Protein AF-A0A955MD97-F1 (afdb_monomer)

Secondary structure (DSSP, 8-state):
---TT-----TTT--GGGTHHHHHHHHHHHHSPP--S----GGG-

Mean predicted aligned error: 3.9 Å

Solvent-accessible surface area (backbone atoms only — not comparable to full-atom values): 3262 Å² total; per-residue (Å²): 133,81,70,93,77,73,83,80,65,56,84,86,68,45,53,79,98,50,50,70,49,60,59,52,47,60,60,46,62,76,74,52,83,88,82,92,72,92,74,84,60,72,90,81,102

Radius of gyration: 12.7 Å; Cα contacts (8 Å, |Δi|>4): 5; chains: 1; bounding box: 26×20×27 Å

Foldseek 3Di:
DDDPPPPDDDLVGQDPVCNVVVVVCVVVVVPDDDDDDDDDDPVVD

Structure (mmCIF, N/CA/C/O backbone):
data_AF-A0A955MD97-F1
#
_entry.id   AF-A0A955MD97-F1
#
loop_
_atom_site.group_PDB
_atom_site.id
_atom_site.type_symbol
_atom_site.label_atom_id
_atom_site.label_alt_id
_atom_site.label_comp_id
_atom_site.label_asym_id
_atom_site.label_entity_id
_atom_site.label_seq_id
_atom_site.pdbx_PDB_ins_code
_atom_site.Cartn_x
_atom_site.Cartn_y
_atom_site.Cartn_z
_atom_site.occupancy
_atom_site.B_iso_or_equiv
_atom_site.aut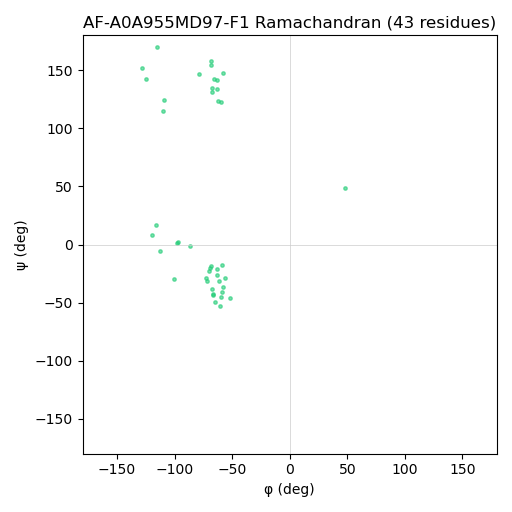h_seq_id
_atom_site.auth_comp_id
_atom_site.auth_asym_id
_atom_site.auth_atom_id
_atom_site.pdbx_PDB_model_num
ATOM 1 N N . PRO A 1 1 ? 16.595 -0.417 1.104 1.00 70.88 1 PRO A N 1
ATOM 2 C CA . PRO A 1 1 ? 16.633 1.035 1.393 1.00 70.88 1 PRO A CA 1
ATOM 3 C C . PRO A 1 1 ? 15.226 1.460 1.797 1.00 70.88 1 PRO A C 1
ATOM 5 O O . PRO A 1 1 ? 14.272 0.958 1.211 1.00 70.88 1 PRO A O 1
ATOM 8 N N . GLU A 1 2 ? 15.116 2.304 2.814 1.00 74.00 2 GLU A N 1
ATOM 9 C CA . GLU A 1 2 ? 13.826 2.778 3.319 1.00 74.00 2 GLU A CA 1
ATOM 10 C C . GLU A 1 2 ? 13.117 3.690 2.308 1.00 74.00 2 GLU A C 1
ATOM 12 O O . GLU A 1 2 ? 13.751 4.265 1.417 1.00 74.00 2 GLU A O 1
ATOM 17 N N . CYS A 1 3 ? 11.794 3.815 2.437 1.00 82.38 3 CYS A N 1
ATOM 18 C CA . CYS A 1 3 ? 11.003 4.728 1.614 1.00 82.38 3 CYS A CA 1
ATOM 19 C C . CYS A 1 3 ? 11.449 6.186 1.861 1.00 82.38 3 CYS A C 1
ATOM 21 O O . CYS A 1 3 ? 11.372 6.649 3.000 1.00 82.38 3 CYS A O 1
ATOM 23 N N . PRO A 1 4 ? 11.857 6.947 0.827 1.00 87.25 4 PRO A N 1
ATOM 24 C CA . PRO A 1 4 ? 12.377 8.305 1.007 1.00 87.25 4 PRO A CA 1
ATOM 25 C C . PRO A 1 4 ? 11.318 9.324 1.459 1.00 87.25 4 PRO A C 1
ATOM 27 O O . PRO A 1 4 ? 11.676 10.367 1.993 1.00 87.25 4 PRO A O 1
ATOM 30 N N . VAL A 1 5 ? 10.027 9.034 1.255 1.00 87.25 5 VAL A N 1
ATOM 31 C CA . VAL A 1 5 ? 8.908 9.959 1.525 1.00 87.25 5 VAL A CA 1
ATOM 32 C C . VAL A 1 5 ? 7.948 9.465 2.613 1.00 87.25 5 VAL A C 1
ATOM 34 O O . VAL A 1 5 ? 6.837 9.969 2.711 1.00 87.25 5 VAL A O 1
ATOM 37 N N . GLN A 1 6 ? 8.357 8.482 3.426 1.00 89.38 6 GLN A N 1
ATOM 38 C CA . GLN A 1 6 ? 7.538 7.913 4.511 1.00 89.38 6 GLN A CA 1
ATOM 39 C C . GLN A 1 6 ? 6.097 7.559 4.082 1.00 89.38 6 GLN A C 1
ATOM 41 O O . GLN A 1 6 ? 5.141 7.923 4.748 1.00 89.38 6 GLN A O 1
ATOM 46 N N . ALA A 1 7 ? 5.924 6.851 2.961 1.00 93.69 7 ALA A N 1
ATOM 47 C CA . ALA A 1 7 ? 4.599 6.486 2.434 1.00 93.69 7 ALA A CA 1
ATOM 48 C C . ALA A 1 7 ? 4.141 5.056 2.792 1.00 93.69 7 ALA A C 1
ATOM 50 O O . ALA A 1 7 ? 3.080 4.620 2.352 1.00 93.69 7 ALA A O 1
ATOM 51 N N . ILE A 1 8 ? 4.946 4.306 3.549 1.00 94.69 8 ILE A N 1
ATOM 52 C CA . ILE A 1 8 ? 4.650 2.927 3.956 1.00 94.69 8 ILE A CA 1
ATOM 53 C C . ILE A 1 8 ? 4.341 2.931 5.450 1.00 94.69 8 ILE A C 1
ATOM 55 O O . ILE A 1 8 ? 5.162 3.380 6.248 1.00 94.69 8 ILE A O 1
ATOM 59 N N . TYR A 1 9 ? 3.169 2.410 5.805 1.00 95.31 9 TYR A N 1
ATOM 60 C CA . TYR A 1 9 ? 2.652 2.356 7.168 1.00 95.31 9 TYR A CA 1
ATOM 61 C C . TYR A 1 9 ? 2.210 0.935 7.505 1.00 95.31 9 TYR A C 1
ATOM 63 O O . TYR A 1 9 ? 1.792 0.185 6.618 1.00 95.31 9 TYR A O 1
ATOM 71 N N . THR A 1 10 ? 2.265 0.580 8.788 1.00 96.00 10 THR A N 1
ATOM 72 C CA . THR A 1 10 ? 1.470 -0.546 9.288 1.00 96.00 10 THR A CA 1
ATOM 73 C C . THR A 1 10 ? -0.009 -0.151 9.237 1.00 96.00 10 THR A C 1
ATOM 75 O O . THR A 1 10 ? -0.337 1.035 9.265 1.00 96.00 10 THR A O 1
ATOM 78 N N . GLU A 1 11 ? -0.917 -1.121 9.142 1.00 94.81 11 GLU A N 1
ATOM 79 C CA . GLU A 1 11 ? -2.354 -0.842 9.005 1.00 94.81 11 GLU A C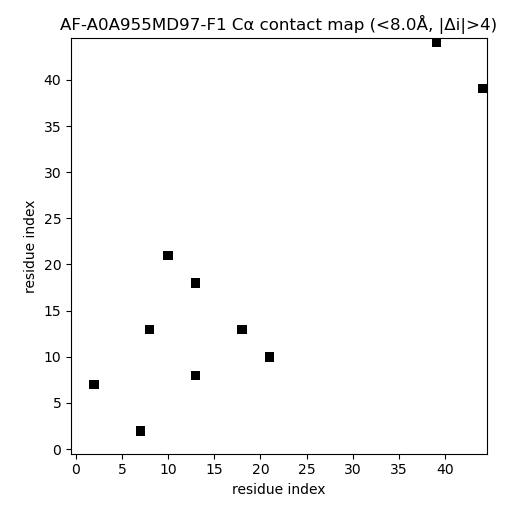A 1
ATOM 80 C C . GLU A 1 11 ? -2.919 -0.006 10.172 1.00 94.81 11 GLU A C 1
ATOM 82 O O . GLU A 1 11 ? -3.743 0.898 9.976 1.00 94.81 11 GLU A O 1
ATOM 87 N N . GLU A 1 12 ? -2.418 -0.259 11.381 1.00 96.25 12 GLU A N 1
ATOM 88 C CA . GLU A 1 12 ? -2.795 0.459 12.600 1.00 96.25 12 GLU A CA 1
ATOM 89 C C . GLU A 1 12 ? -2.317 1.920 12.561 1.00 96.25 12 GLU A C 1
ATOM 91 O O . GLU A 1 12 ? -3.079 2.829 12.905 1.00 96.25 12 GLU A O 1
ATOM 96 N N . ASP A 1 13 ? -1.116 2.155 12.023 1.00 96.81 13 ASP A N 1
ATOM 97 C CA . ASP A 1 13 ? -0.449 3.462 11.999 1.00 96.81 13 ASP A CA 1
ATOM 98 C C . ASP A 1 13 ? -0.832 4.346 10.799 1.00 96.81 13 ASP A C 1
ATOM 100 O O . ASP A 1 13 ? -0.342 5.474 10.689 1.00 96.81 13 ASP A O 1
ATOM 104 N N . VAL A 1 14 ? -1.696 3.879 9.884 1.00 96.88 14 VAL A N 1
ATOM 105 C CA . VAL A 1 14 ? -2.137 4.698 8.739 1.00 96.88 14 VAL A CA 1
ATOM 106 C C . VAL A 1 14 ? -2.830 5.969 9.256 1.00 96.88 14 VAL A C 1
ATOM 108 O O . VAL A 1 14 ? -3.835 5.847 9.967 1.00 96.88 14 VAL A O 1
ATOM 111 N N . PRO A 1 15 ? -2.364 7.178 8.885 1.00 97.50 15 PRO A N 1
ATOM 112 C CA . PRO A 1 15 ? -2.994 8.433 9.291 1.00 97.50 15 PRO A CA 1
ATOM 113 C C . PRO A 1 15 ? -4.459 8.526 8.856 1.00 97.50 15 PRO A C 1
ATOM 115 O O . PRO A 1 15 ? -4.813 8.065 7.774 1.00 97.50 15 PRO A O 1
ATOM 118 N N . GLU A 1 16 ? -5.295 9.201 9.652 1.00 97.31 16 GLU A N 1
ATOM 119 C CA . GLU A 1 16 ? -6.749 9.303 9.418 1.00 97.31 16 GLU A CA 1
ATOM 120 C C . GLU A 1 16 ? -7.097 9.770 7.995 1.00 97.31 16 GLU A C 1
ATOM 122 O O . GLU A 1 16 ? -7.884 9.148 7.286 1.00 97.31 16 GLU A O 1
ATOM 127 N N . GLN A 1 17 ? -6.411 10.815 7.526 1.00 97.12 17 GLN A N 1
ATOM 128 C CA . GLN A 1 17 ? -6.558 11.370 6.175 1.00 97.12 17 GLN A CA 1
ATOM 129 C C . GLN A 1 17 ? -6.274 10.371 5.037 1.00 97.12 17 GLN A C 1
ATOM 131 O O . GLN A 1 17 ? -6.667 10.619 3.898 1.00 97.12 17 GLN A O 1
ATOM 136 N N . TRP A 1 18 ? -5.595 9.258 5.326 1.00 97.69 18 TRP A N 1
ATOM 137 C CA . TRP A 1 18 ? -5.198 8.232 4.362 1.00 97.69 18 TRP A CA 1
ATOM 138 C C . TRP A 1 18 ? -5.790 6.851 4.664 1.00 97.69 18 TRP A C 1
ATOM 140 O O . TRP A 1 18 ? -5.446 5.893 3.976 1.00 97.69 18 TRP A O 1
ATOM 150 N N . LYS A 1 19 ? -6.718 6.712 5.621 1.00 97.12 19 LYS A N 1
ATOM 151 C CA . LYS A 1 19 ? -7.345 5.412 5.940 1.00 97.12 19 LYS A CA 1
ATOM 152 C C . LYS A 1 19 ? -8.013 4.740 4.734 1.00 97.12 19 L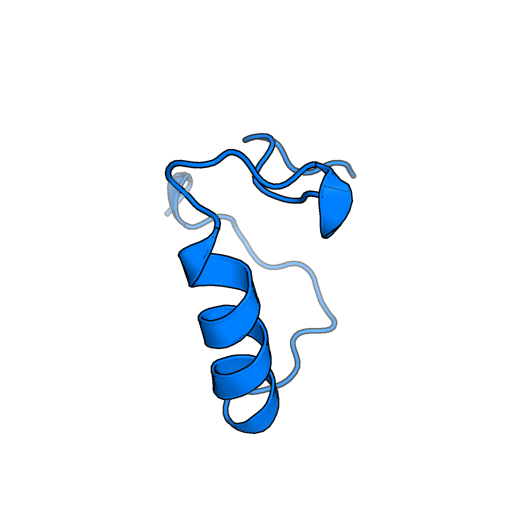YS A C 1
ATOM 154 O O . LYS A 1 19 ? -8.040 3.516 4.650 1.00 97.12 19 LYS A O 1
ATOM 159 N N . SER A 1 20 ? -8.490 5.518 3.760 1.00 97.75 20 SER A N 1
ATOM 160 C CA . SER A 1 20 ? -9.070 4.987 2.518 1.00 97.75 20 SER A CA 1
ATOM 161 C C . SER A 1 20 ? -8.076 4.201 1.651 1.00 97.75 20 SER A C 1
ATOM 163 O O . SER A 1 20 ? -8.499 3.365 0.849 1.00 97.75 20 SER A O 1
ATOM 165 N N . TYR A 1 21 ? -6.765 4.413 1.820 1.00 97.94 21 TYR A N 1
ATOM 166 C CA . TYR A 1 21 ? -5.740 3.699 1.060 1.00 97.94 21 TYR A CA 1
ATOM 167 C C . TYR A 1 21 ? -5.622 2.225 1.451 1.00 97.94 21 TYR A C 1
ATOM 169 O O . TYR A 1 21 ? -5.188 1.440 0.615 1.00 97.94 21 TYR A O 1
ATOM 177 N N . THR A 1 22 ? -6.046 1.812 2.652 1.00 97.62 22 THR A N 1
ATOM 178 C CA . THR A 1 22 ? -6.006 0.394 3.054 1.00 97.62 22 THR A CA 1
ATOM 179 C C . THR A 1 22 ? -6.854 -0.465 2.116 1.00 97.62 22 THR A C 1
ATOM 181 O O . THR A 1 22 ? -6.340 -1.400 1.503 1.00 97.62 22 THR A O 1
ATOM 184 N N . GLN A 1 23 ? -8.125 -0.097 1.921 1.00 97.69 23 GLN A N 1
ATOM 185 C CA . GLN A 1 23 ? -9.007 -0.815 0.998 1.00 97.69 23 GLN A CA 1
ATOM 186 C C . GLN A 1 23 ? -8.542 -0.656 -0.453 1.00 97.69 23 GLN A C 1
ATOM 188 O O . GLN A 1 23 ? -8.472 -1.635 -1.189 1.00 97.69 23 GLN A O 1
ATOM 193 N N . MET A 1 24 ? -8.150 0.560 -0.855 1.00 97.75 24 MET A N 1
ATOM 194 C CA . MET A 1 24 ? -7.671 0.807 -2.217 1.00 97.75 24 MET A CA 1
ATOM 195 C C . MET A 1 24 ? -6.454 -0.060 -2.571 1.00 97.75 24 MET A C 1
ATOM 197 O O . MET A 1 24 ? -6.368 -0.559 -3.692 1.00 97.75 24 MET A O 1
ATOM 201 N N . ASN A 1 25 ? -5.517 -0.238 -1.637 1.00 97.69 25 ASN A N 1
ATOM 202 C CA . ASN A 1 25 ? -4.348 -1.087 -1.831 1.00 97.69 25 ASN A CA 1
ATOM 203 C C . ASN A 1 25 ? -4.748 -2.560 -1.950 1.00 97.69 25 ASN A C 1
AT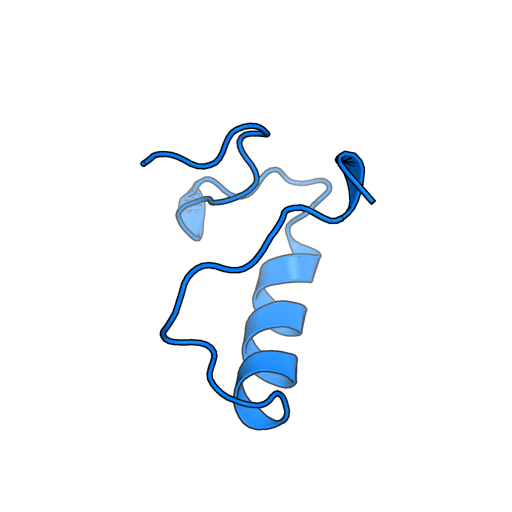OM 205 O O . ASN A 1 25 ? -4.226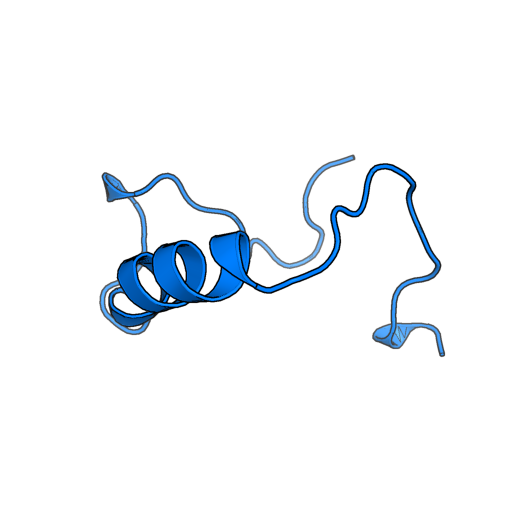 -3.234 -2.833 1.00 97.69 25 ASN A O 1
ATOM 209 N N . ALA A 1 26 ? -5.682 -3.045 -1.123 1.00 97.25 26 ALA A N 1
ATOM 210 C CA . ALA A 1 26 ? -6.192 -4.414 -1.215 1.00 97.25 26 ALA A CA 1
ATOM 211 C C . ALA A 1 26 ? -6.847 -4.690 -2.580 1.00 97.25 26 ALA A C 1
ATOM 213 O O . ALA A 1 26 ? -6.529 -5.693 -3.218 1.00 97.25 26 ALA A O 1
ATOM 214 N N . ASP A 1 27 ? -7.682 -3.765 -3.058 1.00 97.75 27 ASP A N 1
ATOM 215 C CA . ASP A 1 27 ? -8.362 -3.888 -4.349 1.00 97.75 27 ASP A CA 1
ATOM 216 C C . ASP A 1 27 ? -7.352 -3.867 -5.508 1.00 97.75 27 ASP A C 1
ATOM 218 O O . ASP A 1 27 ? -7.349 -4.740 -6.372 1.00 97.75 27 ASP A O 1
ATOM 222 N N . LYS A 1 28 ? -6.434 -2.892 -5.513 1.00 97.56 28 LYS A N 1
ATOM 223 C CA . LYS A 1 28 ? -5.466 -2.714 -6.607 1.00 97.56 28 LYS A CA 1
ATOM 224 C C . LYS A 1 28 ? -4.368 -3.771 -6.631 1.00 97.56 28 LYS A C 1
ATOM 226 O O . LYS A 1 28 ? -3.849 -4.056 -7.707 1.00 97.56 28 LYS A O 1
ATOM 231 N N . ALA A 1 29 ? -3.992 -4.336 -5.485 1.00 97.44 29 ALA A N 1
ATOM 232 C CA . ALA A 1 29 ? -2.964 -5.372 -5.417 1.00 97.44 29 ALA A CA 1
ATOM 233 C C . ALA A 1 29 ? -3.369 -6.652 -6.164 1.00 97.44 29 ALA A C 1
ATOM 235 O O . ALA A 1 29 ? -2.491 -7.372 -6.633 1.00 97.44 29 ALA A O 1
ATOM 236 N N . ALA A 1 30 ? -4.672 -6.920 -6.299 1.00 95.50 30 ALA A N 1
ATOM 237 C CA . ALA A 1 30 ? -5.173 -8.048 -7.078 1.00 95.50 30 ALA A CA 1
ATOM 238 C C . ALA A 1 30 ? -5.012 -7.845 -8.598 1.00 95.50 30 ALA A C 1
ATOM 240 O O . ALA A 1 30 ? -4.801 -8.817 -9.322 1.00 95.50 30 ALA A O 1
ATOM 241 N N . ASP A 1 31 ? -5.081 -6.595 -9.068 1.00 96.81 31 ASP A N 1
ATOM 242 C CA . ASP A 1 31 ? -5.126 -6.264 -10.498 1.00 96.81 31 ASP A CA 1
ATOM 243 C C . ASP A 1 31 ? -3.775 -5.807 -11.076 1.00 96.81 31 ASP A C 1
ATOM 245 O O . ASP A 1 31 ? -3.512 -5.966 -12.271 1.00 96.81 31 ASP A O 1
ATOM 249 N N . LEU A 1 32 ? -2.920 -5.183 -10.262 1.00 97.25 32 LEU A N 1
ATOM 250 C CA . LEU A 1 32 ? -1.662 -4.600 -10.730 1.00 97.25 32 LEU A CA 1
ATOM 251 C C . LEU A 1 32 ? -0.564 -5.662 -10.926 1.00 97.25 32 LEU A C 1
ATOM 253 O O . LEU A 1 32 ? -0.473 -6.624 -10.163 1.00 97.25 32 LEU A O 1
ATOM 257 N N . PRO A 1 33 ? 0.330 -5.482 -11.918 1.00 97.31 33 PRO A N 1
ATOM 258 C CA . PRO A 1 33 ? 1.447 -6.396 -12.123 1.00 97.31 33 PRO A CA 1
ATOM 259 C C . PRO A 1 33 ? 2.430 -6.348 -10.945 1.00 97.31 33 PRO A C 1
ATOM 261 O O . PRO A 1 33 ? 2.744 -5.280 -10.416 1.00 97.31 33 PRO A O 1
ATOM 264 N N . VAL A 1 34 ? 2.976 -7.510 -10.581 1.00 96.94 34 VAL A N 1
ATOM 265 C CA . VAL A 1 34 ? 3.969 -7.629 -9.506 1.00 96.94 34 VAL A CA 1
ATOM 266 C C . VAL A 1 34 ? 5.277 -6.940 -9.908 1.00 96.94 34 VAL A C 1
ATOM 268 O O . VAL A 1 34 ? 5.821 -7.192 -10.984 1.00 96.94 34 VAL A O 1
ATO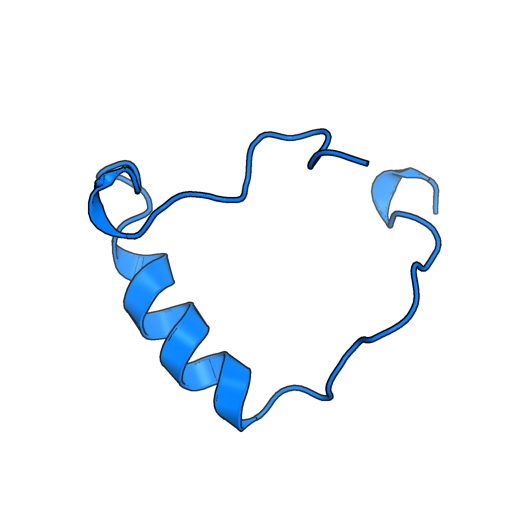M 271 N N . ILE A 1 35 ? 5.812 -6.098 -9.021 1.00 94.94 35 ILE A N 1
ATOM 272 C CA . ILE A 1 35 ? 7.127 -5.464 -9.165 1.00 94.94 35 ILE A CA 1
ATOM 273 C C . ILE A 1 35 ? 8.111 -6.054 -8.145 1.00 94.94 35 ILE A C 1
ATOM 275 O O . ILE A 1 35 ? 7.940 -5.895 -6.941 1.00 94.94 35 ILE A O 1
ATOM 279 N N . THR A 1 36 ? 9.145 -6.749 -8.625 1.00 95.75 36 THR A N 1
ATOM 280 C CA . THR A 1 36 ? 10.167 -7.405 -7.778 1.00 95.75 36 THR A CA 1
ATOM 281 C C . THR A 1 36 ? 11.554 -6.775 -7.893 1.00 95.75 36 THR A C 1
ATOM 283 O O . THR A 1 36 ? 12.465 -7.159 -7.165 1.00 95.75 36 THR A O 1
ATOM 286 N N . GLU A 1 37 ? 11.729 -5.808 -8.794 1.00 94.56 37 GLU A N 1
ATOM 287 C CA . GLU A 1 37 ? 13.002 -5.137 -9.056 1.00 94.56 37 GLU A CA 1
ATOM 288 C C . GLU A 1 37 ? 12.862 -3.620 -8.905 1.00 94.56 37 GLU A C 1
ATOM 290 O O . GLU A 1 37 ? 11.845 -3.028 -9.284 1.00 94.56 37 GLU A O 1
ATOM 295 N N . LYS A 1 38 ? 13.901 -2.977 -8.358 1.00 90.62 38 LYS A N 1
ATOM 296 C CA . LYS A 1 38 ? 13.964 -1.518 -8.221 1.00 90.62 38 LYS A CA 1
ATOM 297 C C . LYS A 1 38 ? 14.075 -0.869 -9.606 1.00 90.62 38 LYS A C 1
ATOM 299 O O . LYS A 1 38 ? 14.912 -1.268 -10.408 1.00 90.62 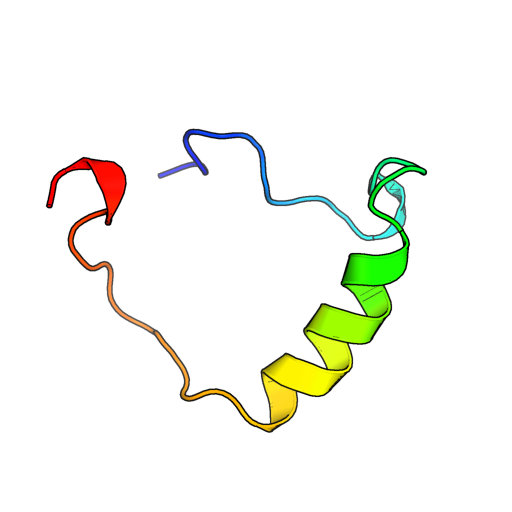38 LYS A O 1
ATOM 304 N N . LYS A 1 39 ? 13.292 0.186 -9.832 1.00 90.56 39 LYS A N 1
ATOM 305 C CA . LYS A 1 39 ? 13.351 1.048 -11.023 1.00 90.56 39 LYS A CA 1
ATOM 306 C C . LYS A 1 39 ? 13.780 2.468 -10.642 1.00 90.56 39 LYS A C 1
ATOM 308 O O . LYS A 1 39 ? 13.868 2.790 -9.454 1.00 90.56 39 LYS A O 1
ATOM 313 N N . GLU A 1 40 ? 14.074 3.291 -11.641 1.00 92.38 40 GLU A N 1
ATOM 314 C CA . GLU A 1 40 ? 14.375 4.713 -11.443 1.00 92.38 40 GLU A CA 1
ATOM 315 C C . GLU A 1 40 ? 13.146 5.446 -10.865 1.00 92.38 40 GLU A C 1
ATOM 317 O O . GLU A 1 40 ? 12.025 5.192 -11.321 1.00 92.38 40 GLU A O 1
ATOM 322 N N . PRO A 1 41 ? 13.309 6.294 -9.828 1.00 90.62 41 PRO A N 1
ATOM 323 C CA . PRO A 1 41 ? 12.205 7.068 -9.266 1.00 90.62 41 PRO A CA 1
ATOM 324 C C . PRO A 1 41 ? 11.623 8.045 -10.290 1.00 90.62 41 PRO A C 1
ATOM 326 O O . PRO A 1 41 ? 12.364 8.701 -11.009 1.00 90.62 41 PRO A O 1
ATOM 329 N N . LEU A 1 42 ? 10.298 8.216 -10.296 1.00 90.69 42 LEU A N 1
ATOM 330 C CA . LEU A 1 42 ? 9.627 9.151 -11.210 1.00 90.69 42 LEU A CA 1
ATOM 331 C C . LEU A 1 42 ? 10.062 10.612 -11.004 1.00 90.69 42 LEU A C 1
ATOM 333 O O . LEU A 1 42 ? 10.064 11.381 -11.949 1.00 90.69 42 LEU A O 1
ATOM 337 N N . ALA A 1 43 ? 10.415 11.001 -9.774 1.00 80.75 43 ALA A N 1
ATOM 338 C CA . ALA A 1 43 ? 10.875 12.360 -9.479 1.00 80.75 43 ALA A CA 1
ATOM 339 C C . ALA A 1 43 ? 12.243 12.689 -10.106 1.00 80.75 43 ALA A C 1
ATOM 341 O O . ALA A 1 43 ? 12.581 13.863 -10.219 1.00 80.75 43 ALA A O 1
ATOM 342 N N . ASP A 1 44 ? 13.002 11.659 -10.494 1.00 73.06 44 ASP A N 1
ATOM 343 C CA . ASP A 1 44 ? 14.285 11.785 -11.186 1.00 73.06 44 ASP A CA 1
ATOM 344 C C . ASP A 1 44 ? 14.132 11.644 -12.718 1.00 73.06 44 ASP A C 1
ATOM 346 O O . ASP A 1 44 ? 15.138 11.667 -13.430 1.00 73.06 44 ASP A O 1
ATOM 350 N N . GLN A 1 45 ? 12.896 11.477 -13.219 1.00 54.56 45 GLN A N 1
ATOM 351 C CA . GLN A 1 45 ? 12.563 11.437 -14.651 1.00 54.56 45 GLN A CA 1
ATOM 352 C C . GLN A 1 45 ? 12.175 12.807 -15.212 1.00 54.56 45 GLN A C 1
ATOM 354 O O . GLN A 1 45 ? 11.611 13.638 -14.464 1.00 54.56 45 GLN A O 1
#

pLDDT: mean 92.25, std 8.85, range [54.56, 97.94]

Sequence (45 aa):
PECPVQAIYTEEDVPEQWKSYTQMNADKAADLPVITEKKEPLADQ

=== Feature glossary ===
The features interleaved in this record are:

— What the protein is —

Sequence gives the chain of amino acids in standard one-letter code (A=alanine, C=cysteine, …, Y=tyrosine), read N→C. It is the only feature that is directly encoded by the gene; all structural features are derived from the folded form of this sequence.

Database cross-references. InterPro integrates a dozen domain/family signature databases into unified entries with residue-range hits. GO terms attach function/process/location labels with evidence codes. CATH codes position the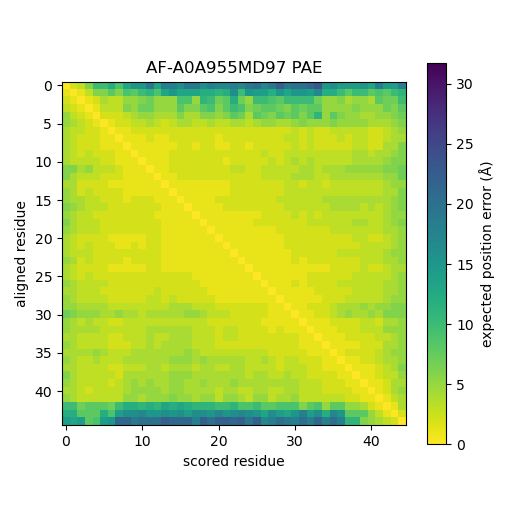 fold in a four-level structural taxonomy. Organism is the NCBI-taxonomy species name.

— Where its atoms are —

Atomic coordinates in PDBx/mmCIF format — the same representation the Protein Data Bank distributes. Each line of the _atom_site loop places one backbone atom in Cartesian space (units: ångströms, origin: arbitrary).

The six renders are orthographic views along the three Cartesian axes in both directions. Representation (cartoon, sticks, or surface) and color scheme (sequence-rainbow or by-chain) vary across proteins so t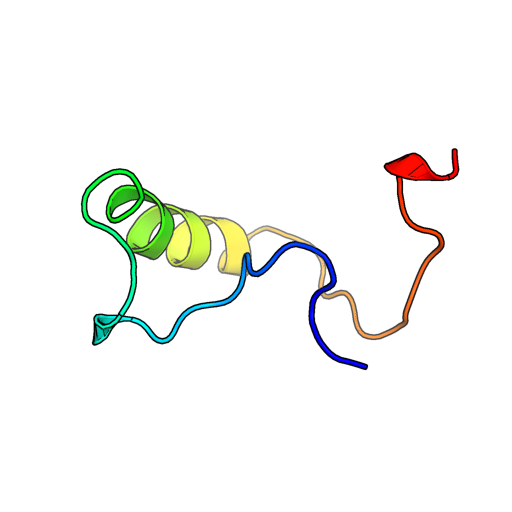he training set covers all the common visualization conventions.

— Local backbone conformation —

Eight-state secondary structure (DSSP): H is the canonical α-helix, G the tighter 3₁₀-helix, I the wider π-helix; E/B are β-structure, T and S are turns and bends, and '-' is everything else. DSSP derives these from the pattern of main-chain N–H···O=C hydrogen bonds, not from the sequence.

P-SEA three-state annotation labels each residue as helix, strand, or coil based purely on the geometry of the Cα trace. It serves as a fallback when the full backbone (and thus DSSP) is unavailable.

The φ/ψ torsion pair specifies the backbone conformation at each residue. φ rotates about the N–Cα bond, ψ about the Cα–C bond. Steric clashes forbid most of the (φ, ψ) plane — the allowed regions (α-helix basin, β-sheet basin, left-handed helix) are the Ramachandran-allowed regions.

— Global shape and packing —

The geometric summary reports three shape descriptors. Rg (radius of gyration) measures how spread out the Cα atoms are about their centre of mass; compact globular proteins have small Rg, elongated or unfolded ones large. Cα contacts (<8 Å, |i−j|>4) count long-range residue pairs in spatial proximity — high for tightly packed folds, near zero for rods or random coil. The bounding-box extents give the protein's footprint along x, y, z in Å.

Solvent-accessible surface area (SASA) is the area in Å² traced out by the centre of a 1.4 Å probe sphere (a water molecule) rolled over the protein's van der Waals surface (Shrake–Rupley / Lee–Richards construction). Buried residues have near-zero SASA; fully exposed residues can exceed 200 Å². The total SASA scales roughly with the number of surface residues.

The contact map is a binary N×N matrix image: pixel (i, j) is dark where Cα_i and Cα_j are within 8 Å and |i−j|>4. Because the |i−j|>4 filter removes local helical contacts, off-diagonal stripes parallel to the main diagonal indicate parallel β-sheets; stripes perpendicular to it indicate antiparallel β-sheets. The Ramachandran plot scatters every residue's (φ, ψ) pair against the sterically allowed regions. The PAE heatmap renders the predicted-aligned-error matrix.

— Structural neighborhood —

3Di is Foldseek's structural alphabet. Each residue is assigned one of twenty discrete states based on how its Cα sits relative to its spatial (not sequential) neighbors. Aligning 3Di strings finds structural homologs roughly as well as full 3D superposition, but orders of magnitude faster.

Nearest PDB neighbors are the top structural matches found by Foldseek when searching this structure against the entire Protein Data Bank. Each hit reports a TM-score (0 to 1; >0.5 almost always implies the same fold) and an E-value. These are *structural* homologs — they may share no detectable sequence similarity.

— Confidence and disorder —

For AlphaFold models, the B-factor field carries pLDDT — the model's own estimate of local accuracy on a 0–100 scale. Regions with pLDDT<50 should be treated as essentially unmodeled; they often correspond to intrinsically disordered segments.

Crystallographic B-factors measure how much each atom's electron density is smeared out, in Å². They rise in mobile loops and surface residues and fall in the buried interior. In AlphaFold models this column is repurposed to hold pLDDT instead.

Predicted aligned error is AlphaFold's pairwise confidence. Unlike pLDDT (per-residue), PAE is per-residue-pair and captures whether two parts of the structure are correctly placed relative to each other. Units are ångströms of expected positional error.